Protein AF-A0A7Y2FR96-F1 (afdb_monomer_lite)

Radius of gyration: 24.9 Å; chains: 1; bounding box: 52×23×72 Å

Structure (mmCIF, N/CA/C/O backbone):
data_AF-A0A7Y2FR96-F1
#
_entry.id   AF-A0A7Y2FR96-F1
#
loop_
_atom_site.group_PDB
_atom_site.id
_atom_site.type_symbol
_atom_site.label_atom_id
_atom_site.label_alt_id
_atom_site.label_comp_id
_atom_site.label_asym_id
_atom_site.label_entity_id
_atom_site.label_seq_id
_atom_site.pdbx_PDB_ins_code
_atom_site.Cartn_x
_atom_site.Cartn_y
_atom_site.Cartn_z
_atom_site.occupancy
_atom_site.B_iso_or_equiv
_atom_site.auth_seq_id
_atom_site.auth_comp_id
_atom_site.auth_asym_id
_atom_site.auth_atom_id
_atom_site.pdbx_PDB_model_num
ATOM 1 N N . MET A 1 1 ? -4.484 17.275 6.677 1.00 45.50 1 MET A N 1
ATOM 2 C CA . MET A 1 1 ? -5.061 16.591 7.859 1.00 45.50 1 MET A CA 1
ATOM 3 C C . MET A 1 1 ? -6.144 15.632 7.370 1.00 45.50 1 MET A C 1
ATOM 5 O O . MET A 1 1 ? -7.090 16.091 6.743 1.00 45.50 1 MET A O 1
ATOM 9 N N . ASN A 1 2 ? -5.949 14.315 7.500 1.00 64.69 2 ASN A N 1
ATOM 10 C CA . ASN A 1 2 ? -6.705 13.328 6.716 1.00 64.69 2 ASN A CA 1
ATOM 11 C C . ASN A 1 2 ? -8.121 13.065 7.274 1.00 64.69 2 ASN A C 1
ATOM 13 O O . ASN A 1 2 ? -8.319 13.027 8.491 1.00 64.69 2 ASN A O 1
ATOM 17 N N . ARG A 1 3 ? -9.111 12.860 6.391 1.00 64.88 3 ARG A N 1
ATOM 18 C CA . ARG A 1 3 ? -10.540 12.687 6.754 1.00 64.88 3 ARG A CA 1
ATOM 19 C C . ARG A 1 3 ? -10.778 11.522 7.726 1.00 64.88 3 ARG A C 1
ATOM 21 O O . ARG A 1 3 ? -11.686 11.607 8.549 1.00 64.88 3 ARG A O 1
ATOM 28 N N . MET A 1 4 ? -9.941 10.484 7.664 1.00 65.88 4 MET A N 1
ATOM 29 C CA . MET A 1 4 ? -10.025 9.315 8.545 1.00 65.88 4 MET A CA 1
ATOM 30 C C . MET A 1 4 ? -9.574 9.597 9.973 1.00 65.88 4 MET A C 1
ATOM 32 O O . MET A 1 4 ? -10.294 9.218 10.888 1.00 65.88 4 MET A O 1
ATOM 36 N N . LYS A 1 5 ? -8.467 10.326 10.179 1.00 64.00 5 LYS A N 1
ATOM 37 C CA . LYS A 1 5 ? -8.049 10.757 11.527 1.00 64.00 5 LYS A CA 1
ATOM 38 C C . LYS A 1 5 ? -9.127 11.599 12.203 1.00 64.00 5 LYS A C 1
ATOM 40 O O . LYS A 1 5 ? -9.443 11.384 13.364 1.00 64.00 5 LYS A O 1
ATOM 45 N N . ARG A 1 6 ? -9.745 12.520 11.458 1.00 70.75 6 ARG A N 1
ATOM 46 C CA . ARG A 1 6 ? -10.850 13.339 11.977 1.00 70.75 6 ARG A CA 1
ATOM 47 C C . ARG A 1 6 ? -12.059 12.484 12.365 1.00 70.75 6 ARG A C 1
ATOM 49 O O . ARG A 1 6 ? -12.671 12.716 13.400 1.00 70.75 6 ARG A O 1
ATOM 56 N N . TRP A 1 7 ? -12.396 11.497 11.540 1.00 73.31 7 TRP A N 1
ATOM 57 C CA . TRP A 1 7 ? -13.504 10.589 11.818 1.00 73.31 7 TRP A CA 1
ATOM 58 C C . TRP A 1 7 ? -13.223 9.688 13.024 1.00 73.31 7 TRP A C 1
ATOM 60 O O . TRP A 1 7 ? -14.072 9.563 13.900 1.00 73.31 7 TRP A O 1
ATOM 70 N N . SER A 1 8 ? -12.023 9.114 13.110 1.00 69.00 8 SER A N 1
ATOM 71 C CA . SER A 1 8 ? -11.642 8.245 14.217 1.00 69.00 8 SER A CA 1
ATOM 72 C C . SER A 1 8 ? -11.608 9.018 15.539 1.00 69.00 8 SER A C 1
ATOM 74 O O . SER A 1 8 ? -12.153 8.529 16.521 1.00 69.00 8 SER A O 1
ATOM 76 N N . MET A 1 9 ? -11.078 10.250 15.538 1.00 72.31 9 MET A N 1
ATOM 77 C CA . MET A 1 9 ? -11.112 11.155 16.696 1.00 72.31 9 MET A CA 1
ATOM 78 C C . MET A 1 9 ? -12.540 11.513 17.123 1.00 72.31 9 MET A C 1
ATOM 80 O O . MET A 1 9 ? -12.823 11.577 18.313 1.00 72.31 9 MET A O 1
ATOM 84 N N . SER A 1 10 ? -13.452 11.718 16.167 1.00 73.12 10 SER A N 1
ATOM 85 C CA . SER A 1 10 ? -14.858 12.011 16.468 1.00 73.12 10 SER A CA 1
ATOM 86 C C . SER A 1 10 ? -15.579 10.822 17.106 1.00 73.12 10 SER A C 1
ATOM 88 O O . SER A 1 10 ? -16.417 11.021 17.983 1.00 73.12 10 SER A O 1
ATOM 90 N N . VAL A 1 11 ? -15.265 9.592 16.683 1.00 69.06 11 VAL A N 1
ATOM 91 C CA . VAL A 1 11 ? -15.833 8.388 17.303 1.00 69.06 11 VAL A CA 1
ATOM 92 C C . VAL A 1 11 ? -15.272 8.203 18.712 1.00 69.06 11 VAL A C 1
ATOM 94 O O . VAL A 1 11 ? -16.043 7.916 19.622 1.00 69.06 11 VAL A O 1
ATOM 97 N N . THR A 1 12 ? -13.968 8.409 18.923 1.00 73.25 12 THR A N 1
ATOM 98 C CA . THR A 1 12 ? -13.366 8.267 20.259 1.00 73.25 12 THR A CA 1
ATOM 99 C C . THR A 1 12 ? -13.853 9.322 21.237 1.00 73.25 12 THR A C 1
ATOM 101 O O . THR A 1 12 ? -14.249 8.958 22.335 1.00 73.25 12 THR A O 1
ATOM 104 N N . SER A 1 13 ? -13.910 10.597 20.838 1.00 75.00 13 SER A N 1
ATOM 105 C CA . SER A 1 13 ? -14.366 11.671 21.729 1.00 75.00 13 SER A CA 1
ATOM 106 C C . SER A 1 13 ? -15.815 11.475 22.164 1.00 75.00 13 SER A C 1
ATOM 108 O O . SER A 1 13 ? -16.186 11.780 23.293 1.00 75.00 13 SER A O 1
ATOM 110 N N . TRP A 1 14 ? -16.649 10.951 21.263 1.00 73.56 14 TRP A N 1
ATOM 111 C CA . TRP A 1 14 ? -18.026 10.618 21.589 1.00 73.56 14 TRP A CA 1
ATOM 112 C C . TRP A 1 14 ? -18.113 9.428 22.556 1.00 73.56 14 TRP A C 1
ATOM 114 O O . TRP A 1 14 ? -18.888 9.485 23.509 1.00 73.56 14 TRP A O 1
ATOM 124 N N . VAL A 1 15 ? -17.302 8.380 22.351 1.00 70.56 15 VAL A N 1
ATOM 125 C CA . VAL A 1 15 ? -17.206 7.251 23.293 1.00 70.56 15 VAL A CA 1
ATOM 126 C C . VAL A 1 15 ? -16.775 7.743 24.674 1.00 70.56 15 VAL A C 1
ATOM 128 O O . VAL A 1 15 ? -17.426 7.391 25.649 1.00 70.56 15 VAL A O 1
ATOM 131 N N . ASP A 1 16 ? -15.761 8.605 24.762 1.00 72.94 16 ASP A N 1
ATOM 132 C CA . ASP A 1 16 ? -15.300 9.182 26.032 1.00 72.94 16 ASP A CA 1
ATOM 133 C C . ASP A 1 16 ? -16.420 9.963 26.750 1.00 72.94 16 ASP A C 1
ATOM 135 O O . ASP A 1 16 ? -16.571 9.848 27.965 1.00 72.94 16 ASP A O 1
ATOM 139 N N . GLY A 1 17 ? -17.276 10.674 26.007 1.00 72.25 17 GLY A N 1
ATOM 140 C CA . GLY A 1 17 ? -18.467 11.330 26.559 1.00 72.25 17 GLY A CA 1
ATOM 141 C C . GLY A 1 17 ? -19.507 10.347 27.107 1.00 72.25 17 GLY A C 1
ATOM 142 O O . GLY A 1 17 ? -20.017 10.543 28.207 1.00 72.25 17 GLY A O 1
ATOM 143 N N . VAL A 1 18 ? -19.777 9.246 26.395 1.00 69.00 18 VAL A N 1
ATOM 144 C CA . VAL A 1 18 ? -20.661 8.179 26.900 1.00 69.00 18 VAL A CA 1
ATOM 145 C C . VAL A 1 18 ? -20.074 7.532 28.147 1.00 69.00 18 VAL A C 1
ATOM 147 O O . VAL A 1 18 ? -20.816 7.273 29.084 1.00 69.00 18 VAL A O 1
ATOM 150 N N . LEU A 1 19 ? -18.757 7.310 28.178 1.00 66.06 19 LEU A N 1
ATOM 151 C CA . LEU A 1 19 ? -18.040 6.764 29.328 1.00 66.06 19 LEU A CA 1
ATOM 152 C C . LEU A 1 19 ? -18.069 7.715 30.542 1.00 66.06 19 LEU A C 1
ATOM 154 O O . LEU A 1 19 ? -18.035 7.244 31.677 1.00 66.06 19 LEU A O 1
ATOM 158 N N . ALA A 1 20 ? -18.140 9.029 30.344 1.00 69.94 20 ALA A N 1
ATOM 159 C CA . ALA A 1 20 ? -18.224 9.993 31.441 1.00 69.94 20 ALA A CA 1
ATOM 160 C C . ALA A 1 20 ? -19.633 10.096 32.059 1.00 69.94 20 ALA A C 1
ATOM 162 O O . ALA A 1 20 ? -19.766 10.515 33.203 1.00 69.94 20 ALA A O 1
ATOM 163 N N . GLN A 1 21 ? -20.678 9.700 31.326 1.00 64.25 21 GLN A N 1
ATOM 164 C CA . GLN A 1 21 ? -22.085 9.951 31.674 1.00 64.25 21 GLN A CA 1
ATOM 165 C C . GLN A 1 21 ? -22.850 8.671 32.084 1.00 64.25 21 GLN A C 1
ATOM 167 O O . GLN A 1 21 ? -24.074 8.610 31.994 1.00 64.25 21 GLN A O 1
ATOM 172 N N . VAL A 1 22 ? -22.118 7.631 32.513 1.00 56.59 22 VAL A N 1
ATOM 173 C CA . VAL A 1 22 ? -22.583 6.233 32.686 1.00 56.59 22 VAL A CA 1
ATOM 174 C C . VAL A 1 22 ? -23.528 6.001 33.870 1.00 56.59 22 VAL A C 1
ATOM 176 O O . VAL A 1 22 ? -24.052 4.901 33.988 1.00 56.59 22 VAL A O 1
ATOM 179 N N . GLU A 1 23 ? -23.832 6.998 34.702 1.00 53.97 23 GLU A N 1
ATOM 180 C CA . GLU A 1 23 ? -24.562 6.777 35.961 1.00 53.97 23 GLU A CA 1
ATOM 181 C C . GLU A 1 23 ? -25.927 6.067 35.845 1.00 53.97 23 GLU A C 1
ATOM 183 O O . GLU A 1 23 ? -26.386 5.566 36.867 1.00 53.97 23 GLU A O 1
ATOM 188 N N . ASN A 1 24 ? -26.578 5.935 34.669 1.00 57.53 24 ASN A N 1
ATOM 189 C CA . ASN A 1 24 ? -27.786 5.090 34.598 1.00 57.53 24 ASN A CA 1
ATOM 190 C C . ASN A 1 24 ? -28.314 4.601 33.224 1.00 57.53 24 ASN A C 1
ATOM 192 O O . ASN A 1 24 ? -29.521 4.395 33.086 1.00 57.53 24 ASN A O 1
ATOM 196 N N . HIS A 1 25 ? -27.505 4.423 32.168 1.00 70.62 25 HIS A N 1
ATOM 197 C CA . HIS A 1 25 ? -28.065 4.055 30.846 1.00 70.62 25 HIS A CA 1
ATOM 198 C C . HIS A 1 25 ? -27.348 2.899 30.129 1.00 70.62 25 HIS A C 1
ATOM 200 O O . HIS A 1 25 ? -26.575 3.101 29.191 1.00 70.62 25 HIS A O 1
ATOM 206 N N . GLU A 1 26 ? -27.718 1.662 30.479 1.00 74.12 26 GLU A N 1
ATOM 207 C CA . GLU A 1 26 ? -27.347 0.427 29.759 1.00 74.12 26 GLU A CA 1
ATOM 208 C C . GLU A 1 26 ? -27.642 0.516 28.243 1.00 74.12 26 GLU A C 1
ATOM 210 O O . GLU A 1 26 ? -26.853 0.084 27.391 1.00 74.12 26 GLU A O 1
ATOM 215 N N . ALA A 1 27 ? -28.760 1.157 2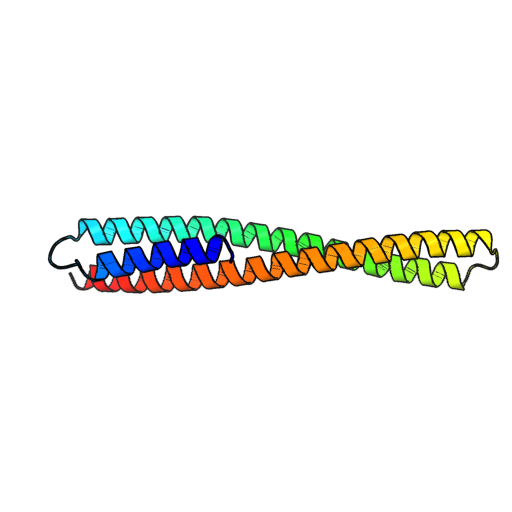7.882 1.00 79.25 27 ALA A N 1
ATOM 216 C CA . ALA A 1 27 ? -29.151 1.397 26.495 1.00 79.25 27 ALA A CA 1
ATOM 217 C C . ALA A 1 27 ? -28.132 2.266 25.732 1.00 79.25 27 ALA A C 1
ATOM 219 O O . ALA A 1 27 ? -27.861 2.015 24.554 1.00 79.25 27 ALA A O 1
ATOM 220 N N . ALA A 1 28 ? -27.515 3.251 26.395 1.00 80.00 28 ALA A N 1
ATOM 221 C CA . ALA A 1 28 ? -26.511 4.119 25.784 1.00 80.00 28 ALA A CA 1
ATOM 222 C C . ALA A 1 28 ? -25.207 3.358 25.496 1.00 80.00 28 ALA A C 1
ATOM 224 O O . ALA A 1 28 ? -24.647 3.492 24.403 1.00 80.00 28 ALA A O 1
ATOM 225 N N . VAL A 1 29 ? -24.771 2.500 26.426 1.00 82.00 29 VAL A N 1
ATOM 226 C CA . VAL A 1 29 ? -23.592 1.632 26.255 1.00 82.00 29 VAL A CA 1
ATOM 227 C C . VAL A 1 29 ? -23.824 0.621 25.130 1.00 82.00 29 VAL A C 1
ATOM 229 O O . VAL A 1 29 ? -22.995 0.492 24.227 1.00 82.00 29 VAL A O 1
ATOM 232 N N . SER A 1 30 ? -24.986 -0.037 25.101 1.00 85.00 30 SER A N 1
ATOM 233 C CA . SER A 1 30 ? -25.328 -0.987 24.032 1.00 85.00 30 SER A CA 1
ATOM 234 C C . SER A 1 30 ? -25.404 -0.310 22.652 1.00 85.00 30 SER A C 1
ATOM 236 O O . SER A 1 30 ? -24.888 -0.847 21.666 1.00 85.00 30 SER A O 1
ATOM 238 N N . ALA A 1 31 ? -25.950 0.909 22.566 1.00 86.00 31 ALA A N 1
ATOM 239 C CA . ALA A 1 31 ? -25.941 1.699 21.333 1.00 86.00 31 ALA A CA 1
ATOM 240 C C . ALA A 1 31 ? -24.520 2.131 20.915 1.00 86.00 31 ALA A C 1
ATOM 242 O O . ALA A 1 31 ? -24.200 2.160 19.721 1.00 86.00 31 ALA A O 1
ATOM 243 N N . ALA A 1 32 ? -23.644 2.451 21.875 1.00 84.88 32 ALA A N 1
ATOM 244 C CA . ALA A 1 32 ? -22.237 2.762 21.621 1.00 84.88 32 ALA A CA 1
ATOM 245 C C . ALA A 1 32 ? -21.488 1.563 21.030 1.00 84.88 32 ALA A C 1
ATOM 247 O O . ALA A 1 32 ? -20.850 1.694 19.982 1.00 84.88 32 ALA A O 1
ATOM 248 N N . ILE A 1 33 ? -21.649 0.384 21.634 1.00 89.06 33 ILE A N 1
ATOM 249 C CA . ILE A 1 33 ? -21.097 -0.886 21.144 1.00 89.06 33 ILE A CA 1
ATOM 250 C C . ILE A 1 33 ? -21.544 -1.141 19.700 1.00 89.06 33 ILE A C 1
ATOM 252 O O . ILE A 1 33 ? -20.715 -1.443 18.837 1.00 89.06 33 ILE A O 1
ATOM 256 N N . GLY A 1 34 ? -22.838 -0.971 19.408 1.00 90.69 34 GLY A N 1
ATOM 257 C CA . GLY A 1 34 ? -23.385 -1.127 18.058 1.00 90.69 34 GLY A CA 1
ATOM 258 C C . GLY A 1 34 ? -22.725 -0.196 17.035 1.00 90.69 34 GLY A C 1
ATOM 259 O O . GLY A 1 34 ? -22.284 -0.649 15.973 1.00 90.69 34 GLY A O 1
ATOM 260 N N . ARG A 1 35 ? -22.577 1.092 17.372 1.00 88.19 35 ARG A N 1
ATOM 261 C CA . ARG A 1 35 ? -21.915 2.081 16.504 1.00 88.19 35 ARG A CA 1
ATOM 262 C C . ARG A 1 35 ? -20.444 1.761 16.261 1.00 88.19 35 ARG A C 1
ATOM 264 O O . ARG A 1 35 ? -20.005 1.823 15.112 1.00 88.19 35 ARG A O 1
ATOM 271 N N . VAL A 1 36 ? -19.695 1.386 17.299 1.00 89.62 36 VAL A N 1
ATOM 272 C CA . VAL A 1 36 ? -18.275 1.022 17.165 1.00 89.62 36 VAL A CA 1
ATOM 273 C C . VAL A 1 36 ? -18.110 -0.256 16.337 1.00 89.62 36 VAL A C 1
ATOM 275 O O . VAL A 1 36 ? -17.242 -0.328 15.472 1.00 89.62 36 VAL A O 1
ATOM 278 N N . ARG A 1 37 ? -18.982 -1.257 16.503 1.00 93.00 37 ARG A N 1
ATOM 279 C CA . ARG A 1 37 ? -18.961 -2.460 15.651 1.00 93.00 37 ARG A CA 1
ATOM 280 C C . ARG A 1 37 ? -19.217 -2.125 14.184 1.00 93.00 37 ARG A C 1
ATOM 282 O O . ARG A 1 37 ? -18.479 -2.586 13.311 1.00 93.00 37 ARG A O 1
ATOM 289 N N . GLN A 1 38 ? -20.227 -1.301 13.904 1.00 93.62 38 GLN A N 1
ATOM 290 C CA . GLN A 1 38 ? -20.549 -0.892 12.537 1.00 93.62 38 GLN A CA 1
ATOM 291 C C . GLN A 1 38 ? -19.411 -0.079 11.903 1.00 93.62 38 GLN A C 1
ATOM 293 O O . GLN A 1 38 ? -19.073 -0.286 10.735 1.00 93.62 38 GLN A O 1
ATOM 298 N N . SER A 1 39 ? -18.802 0.828 12.667 1.00 89.12 39 SER A N 1
ATOM 299 C CA . SER A 1 39 ? -17.690 1.660 12.212 1.00 89.12 39 SER A CA 1
ATOM 300 C C . SER A 1 39 ? -16.452 0.812 11.889 1.00 89.12 39 SER A C 1
ATOM 302 O O . SER A 1 39 ? -15.889 0.935 10.797 1.00 89.12 39 SER A O 1
ATOM 304 N N . THR A 1 40 ? -16.106 -0.133 12.765 1.00 91.38 40 THR A N 1
ATOM 305 C CA . THR A 1 40 ? -15.022 -1.101 12.562 1.00 91.38 40 THR A CA 1
ATOM 306 C C . THR A 1 40 ? -15.268 -1.979 11.340 1.00 91.38 40 THR A C 1
ATOM 308 O O . THR A 1 40 ? -14.353 -2.187 10.542 1.00 91.38 40 THR A O 1
ATOM 311 N N . ALA A 1 41 ? -16.494 -2.474 11.142 1.00 94.06 41 ALA A N 1
ATOM 312 C CA . ALA A 1 41 ? -16.833 -3.294 9.978 1.00 94.06 41 ALA A CA 1
ATOM 313 C C . ALA A 1 41 ? -16.619 -2.528 8.663 1.00 94.06 41 ALA A C 1
ATOM 315 O O . ALA A 1 41 ? -15.971 -3.035 7.745 1.00 94.06 41 ALA A O 1
ATOM 316 N N . ARG A 1 42 ? -17.086 -1.274 8.593 1.00 92.50 42 ARG A N 1
ATOM 317 C CA . ARG A 1 42 ? -16.874 -0.400 7.427 1.00 92.50 42 ARG A CA 1
ATOM 318 C C . ARG A 1 42 ? -15.387 -0.141 7.178 1.00 92.50 42 ARG A C 1
ATOM 320 O O . ARG A 1 42 ? -14.939 -0.256 6.039 1.00 92.50 42 ARG A O 1
ATOM 327 N N . ALA A 1 43 ? -14.619 0.152 8.226 1.00 90.88 43 ALA A N 1
ATOM 328 C CA . ALA A 1 43 ? -13.180 0.377 8.115 1.00 90.88 43 ALA A CA 1
ATOM 329 C C . ALA A 1 43 ? -12.436 -0.871 7.607 1.00 90.88 43 ALA A C 1
ATOM 331 O O . ALA A 1 43 ? -11.588 -0.757 6.725 1.00 90.88 43 ALA A O 1
ATOM 332 N N . ARG A 1 44 ? -12.799 -2.074 8.076 1.00 95.25 44 ARG A N 1
ATOM 333 C CA . ARG A 1 44 ? -12.217 -3.345 7.601 1.00 95.25 44 ARG A CA 1
ATOM 334 C C . ARG A 1 44 ? -12.486 -3.601 6.117 1.00 95.25 44 ARG A C 1
ATOM 336 O O . ARG A 1 44 ? -11.601 -4.087 5.418 1.00 95.25 44 ARG A O 1
ATOM 343 N N . VAL A 1 45 ? -13.680 -3.270 5.619 1.00 96.31 45 VAL A N 1
ATOM 344 C CA . VAL A 1 45 ? -13.992 -3.383 4.182 1.00 96.31 45 VAL A CA 1
ATOM 345 C C . VAL A 1 45 ? -13.105 -2.449 3.357 1.00 96.31 45 VAL A C 1
ATOM 347 O O . VAL A 1 45 ? -12.552 -2.874 2.344 1.00 96.31 45 VAL A O 1
ATOM 350 N N . GLN A 1 46 ? -12.928 -1.202 3.804 1.00 94.25 46 GLN A N 1
ATOM 351 C CA . GLN A 1 46 ? -12.043 -0.252 3.125 1.00 94.25 46 GLN A CA 1
ATOM 352 C C . GLN A 1 46 ? -10.579 -0.697 3.173 1.00 94.25 46 GLN A C 1
ATOM 354 O O . GLN A 1 46 ? -9.898 -0.617 2.155 1.00 94.25 46 GLN A O 1
ATOM 359 N N . LEU A 1 47 ? -10.113 -1.236 4.304 1.00 95.25 47 LEU A N 1
ATOM 360 C CA . LEU A 1 47 ? -8.762 -1.786 4.425 1.00 95.25 47 LEU A CA 1
ATOM 361 C C . LEU A 1 47 ? -8.519 -2.891 3.391 1.00 95.25 47 LEU A C 1
ATOM 363 O O . LEU A 1 47 ? -7.578 -2.789 2.611 1.00 95.25 47 LEU A O 1
ATOM 367 N N . LYS A 1 48 ? -9.429 -3.870 3.292 1.00 96.75 48 LYS A N 1
ATOM 368 C CA . LYS A 1 48 ? -9.333 -4.945 2.288 1.00 96.75 48 LYS A CA 1
ATOM 369 C C . LYS A 1 48 ? -9.307 -4.422 0.853 1.00 96.75 48 LYS A C 1
ATOM 371 O O . LYS A 1 48 ? -8.679 -5.025 -0.011 1.00 96.75 48 LYS A O 1
ATOM 376 N N . ARG A 1 49 ? -10.019 -3.329 0.563 1.00 96.19 49 ARG A N 1
ATOM 377 C CA . ARG A 1 49 ? -9.970 -2.690 -0.758 1.00 96.19 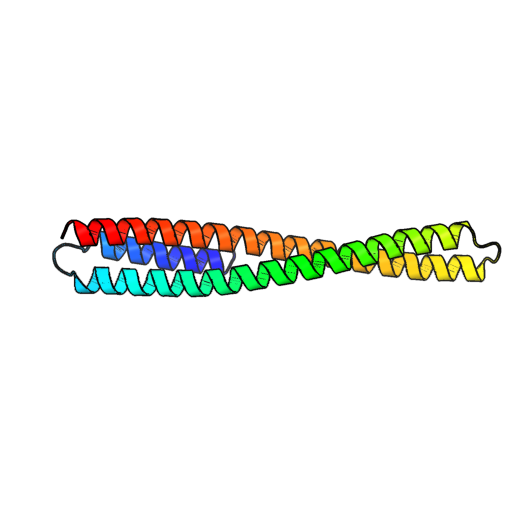49 ARG A CA 1
ATOM 378 C C . ARG A 1 49 ? -8.592 -2.086 -1.022 1.00 96.19 49 ARG A C 1
ATOM 380 O O . ARG A 1 49 ? -8.004 -2.384 -2.053 1.00 96.19 49 ARG A O 1
ATOM 387 N N . VAL A 1 50 ? -8.061 -1.315 -0.072 1.00 95.81 50 VAL A N 1
ATOM 388 C CA . VAL A 1 50 ? -6.725 -0.713 -0.184 1.00 95.81 50 VAL A CA 1
ATOM 389 C C . VAL A 1 50 ? -5.643 -1.784 -0.344 1.00 95.81 50 VAL A C 1
ATOM 391 O O . VAL A 1 50 ? -4.747 -1.603 -1.158 1.00 95.81 50 VAL A O 1
ATOM 394 N N . GLU A 1 51 ? -5.739 -2.907 0.367 1.00 96.88 51 GLU A N 1
ATOM 395 C CA . GLU A 1 51 ? -4.801 -4.035 0.240 1.00 96.88 51 GLU A CA 1
ATOM 396 C C . GLU A 1 51 ? -4.801 -4.642 -1.168 1.00 96.88 51 GLU A C 1
ATOM 398 O O . GLU A 1 51 ? -3.737 -4.878 -1.741 1.00 96.88 51 GLU A O 1
ATOM 403 N N . ARG A 1 52 ? -5.982 -4.842 -1.768 1.00 97.62 52 ARG A N 1
ATOM 404 C CA . ARG A 1 52 ? -6.092 -5.320 -3.158 1.00 97.62 52 ARG A CA 1
ATOM 405 C C . ARG A 1 52 ? -5.527 -4.316 -4.159 1.00 97.62 52 ARG A C 1
ATOM 407 O O . ARG A 1 52 ? -4.818 -4.706 -5.088 1.00 97.62 52 ARG A O 1
ATOM 414 N N . ASP A 1 53 ? -5.809 -3.032 -3.957 1.00 96.12 53 ASP A N 1
ATOM 415 C CA . ASP A 1 53 ? -5.285 -1.970 -4.817 1.00 96.12 53 ASP A CA 1
ATOM 416 C C . ASP A 1 53 ? -3.749 -1.910 -4.732 1.00 96.12 53 ASP A C 1
ATOM 418 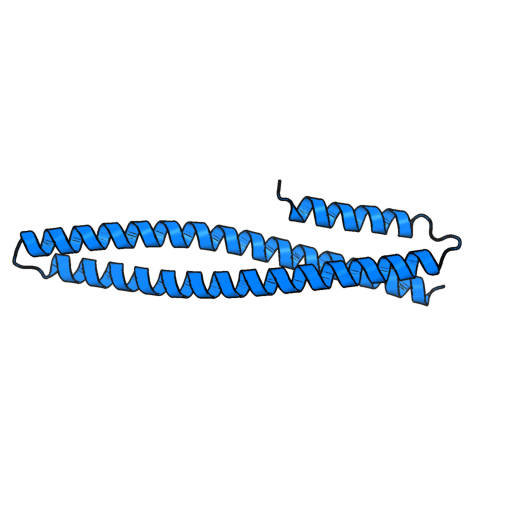O O . ASP A 1 53 ? -3.076 -1.828 -5.758 1.00 96.12 53 ASP A O 1
ATOM 422 N N . GLN A 1 54 ? -3.174 -2.028 -3.528 1.00 97.50 54 GLN A N 1
ATOM 423 C CA . GLN A 1 54 ? -1.722 -2.118 -3.338 1.00 97.50 54 GLN A CA 1
ATOM 424 C C . GLN A 1 54 ? -1.118 -3.322 -4.057 1.00 97.50 54 GLN A C 1
ATOM 426 O O . GLN A 1 54 ? -0.073 -3.181 -4.687 1.00 97.50 54 GLN A O 1
ATOM 431 N N . GLN A 1 55 ? -1.757 -4.490 -3.969 1.00 97.94 55 GLN A N 1
ATOM 432 C CA . GLN A 1 55 ? -1.282 -5.691 -4.649 1.00 97.94 55 GLN A CA 1
ATOM 433 C C . GLN A 1 55 ? -1.230 -5.481 -6.168 1.00 97.94 55 GLN A C 1
ATOM 435 O O . GLN A 1 55 ? -0.191 -5.695 -6.789 1.00 97.94 55 GLN A O 1
ATOM 440 N N . THR A 1 56 ? -2.305 -4.938 -6.740 1.00 97.69 56 THR A N 1
ATOM 441 C CA . THR A 1 56 ? -2.386 -4.610 -8.173 1.00 97.69 56 THR A CA 1
ATOM 442 C C . THR A 1 56 ? -1.312 -3.594 -8.588 1.00 97.69 56 THR A C 1
ATOM 444 O O . THR A 1 56 ? -0.678 -3.726 -9.639 1.00 97.69 56 THR A O 1
ATOM 447 N N . LEU A 1 57 ? -1.066 -2.574 -7.755 1.00 97.50 57 LEU A N 1
ATOM 448 C CA . LEU A 1 57 ? -0.019 -1.577 -7.996 1.00 97.50 57 LEU A CA 1
ATOM 449 C C . LEU A 1 57 ? 1.383 -2.192 -7.950 1.00 97.50 57 LEU A C 1
ATOM 451 O O . LEU A 1 57 ? 2.205 -1.858 -8.800 1.00 97.50 57 LEU A O 1
ATOM 455 N N . ARG A 1 58 ? 1.658 -3.097 -7.002 1.00 97.88 58 ARG A N 1
ATOM 456 C CA . ARG A 1 58 ? 2.946 -3.804 -6.896 1.00 97.88 58 ARG A CA 1
ATOM 457 C C . ARG A 1 58 ? 3.200 -4.697 -8.106 1.00 97.88 58 ARG A C 1
ATOM 459 O O . ARG A 1 58 ? 4.302 -4.687 -8.644 1.00 97.88 58 ARG A O 1
ATOM 466 N N . GLU A 1 59 ? 2.182 -5.411 -8.574 1.00 98.06 59 GLU A N 1
ATOM 467 C CA . GLU A 1 59 ? 2.275 -6.229 -9.787 1.00 98.06 59 GLU A CA 1
ATOM 468 C C . GLU A 1 59 ? 2.561 -5.376 -11.026 1.00 98.06 59 GLU A C 1
ATOM 470 O O . GLU A 1 59 ? 3.459 -5.701 -11.805 1.00 98.06 59 GLU A O 1
ATOM 475 N N . SER A 1 60 ? 1.856 -4.252 -11.173 1.00 97.44 60 SER A N 1
ATOM 476 C CA . SER A 1 60 ? 2.075 -3.298 -12.270 1.00 97.44 60 SER A CA 1
ATOM 477 C C . SER A 1 60 ? 3.478 -2.686 -12.216 1.00 97.44 60 SER A C 1
ATOM 479 O O . SER A 1 60 ? 4.147 -2.550 -13.236 1.00 97.44 60 SER A O 1
ATOM 481 N N . LEU A 1 61 ? 3.954 -2.351 -11.017 1.00 97.94 61 LEU A N 1
ATOM 482 C CA . LEU A 1 61 ? 5.286 -1.799 -10.794 1.00 97.94 61 LEU A CA 1
ATOM 483 C C . LEU A 1 61 ? 6.373 -2.808 -11.177 1.00 97.94 61 LEU A C 1
ATOM 485 O O . LEU A 1 61 ? 7.294 -2.450 -11.904 1.00 97.94 61 LEU A O 1
ATOM 489 N N . ALA A 1 62 ? 6.217 -4.077 -10.792 1.00 97.88 62 ALA A N 1
ATOM 490 C CA . ALA A 1 62 ? 7.138 -5.141 -11.185 1.00 97.88 62 ALA A CA 1
ATOM 491 C C . ALA A 1 62 ? 7.142 -5.384 -12.708 1.00 97.88 62 ALA A C 1
ATOM 493 O O . ALA A 1 62 ? 8.173 -5.737 -13.282 1.00 97.88 62 ALA A O 1
ATOM 494 N N . GLN A 1 63 ? 5.999 -5.214 -13.382 1.00 97.38 63 GLN A N 1
ATOM 495 C CA . GLN A 1 63 ? 5.922 -5.291 -14.845 1.00 97.38 63 GLN A CA 1
ATOM 496 C C . GLN A 1 63 ? 6.681 -4.140 -15.516 1.00 97.38 63 GLN A C 1
ATOM 498 O O . GLN A 1 63 ? 7.484 -4.393 -16.414 1.00 97.38 63 GLN A O 1
ATOM 503 N N . GLU A 1 64 ? 6.480 -2.903 -15.061 1.00 97.44 64 GLU A N 1
ATOM 504 C CA . GLU A 1 64 ? 7.184 -1.731 -15.599 1.00 97.44 64 GLU A CA 1
ATOM 505 C C . GLU A 1 64 ? 8.690 -1.773 -15.297 1.00 97.44 64 GLU A C 1
ATOM 507 O O . GLU A 1 64 ? 9.493 -1.423 -16.156 1.00 97.44 64 GLU A O 1
ATOM 512 N N . GLU A 1 65 ? 9.105 -2.275 -14.131 1.00 97.81 65 GLU A N 1
ATOM 513 C CA . GLU A 1 65 ? 10.523 -2.504 -13.808 1.00 97.81 65 GLU A CA 1
ATOM 514 C C . GLU A 1 65 ? 11.178 -3.484 -14.785 1.00 97.81 65 GLU A C 1
ATOM 516 O O . GLU A 1 65 ? 12.257 -3.213 -15.316 1.00 97.81 65 GLU A O 1
ATOM 521 N N . ARG A 1 66 ? 10.498 -4.591 -15.112 1.00 97.88 66 ARG A N 1
ATOM 522 C CA . ARG A 1 66 ? 10.972 -5.510 -16.157 1.00 97.88 66 ARG A CA 1
ATOM 523 C C . ARG A 1 66 ? 11.023 -4.837 -17.527 1.00 97.88 66 ARG A C 1
ATOM 525 O O . ARG A 1 66 ? 11.972 -5.067 -18.273 1.00 97.88 66 ARG A O 1
ATOM 532 N N . ALA A 1 67 ? 10.031 -4.014 -17.866 1.00 96.75 67 ALA A N 1
ATOM 533 C CA . ALA A 1 67 ? 10.010 -3.288 -19.133 1.00 96.75 67 ALA A CA 1
ATOM 534 C C . ALA A 1 67 ? 11.192 -2.314 -19.248 1.00 96.75 67 ALA A C 1
ATOM 536 O O . ALA A 1 67 ? 11.847 -2.284 -20.288 1.00 96.75 67 ALA A O 1
ATOM 537 N N . VAL A 1 68 ? 11.510 -1.576 -18.179 1.00 97.88 68 VAL A N 1
ATOM 538 C CA . VAL A 1 68 ? 12.690 -0.700 -18.096 1.00 97.88 68 VAL A CA 1
ATOM 539 C C . VAL A 1 68 ? 13.966 -1.482 -18.409 1.00 97.88 68 VAL A C 1
ATOM 541 O O . VAL A 1 68 ? 14.718 -1.088 -19.300 1.00 97.88 68 VAL A O 1
ATOM 544 N N . GLU A 1 69 ? 14.184 -2.624 -17.758 1.00 97.44 69 GLU A N 1
ATOM 545 C CA . GLU A 1 69 ? 15.381 -3.441 -17.994 1.00 97.44 69 GLU A CA 1
ATOM 546 C C . GLU A 1 69 ? 15.449 -3.996 -19.424 1.00 97.44 69 GLU A C 1
ATOM 548 O O . GLU A 1 69 ? 16.502 -3.958 -20.067 1.00 97.44 69 GLU A O 1
ATOM 553 N N . VAL A 1 70 ? 14.318 -4.457 -19.969 1.00 97.94 70 VAL A N 1
ATOM 554 C CA . VAL A 1 70 ? 14.242 -4.951 -21.352 1.00 97.94 70 VAL A CA 1
ATOM 555 C C . VAL A 1 70 ? 14.559 -3.841 -22.351 1.00 97.94 70 VAL A C 1
ATOM 557 O O . VAL A 1 70 ? 15.383 -4.044 -23.243 1.00 97.94 70 VAL A O 1
ATOM 560 N N . TRP A 1 71 ? 13.938 -2.666 -22.222 1.00 97.81 71 TRP A N 1
ATOM 561 C CA . TRP A 1 71 ? 14.160 -1.560 -23.156 1.00 97.81 71 TRP A CA 1
ATOM 562 C C . TRP A 1 71 ? 15.569 -0.992 -23.051 1.00 97.81 71 TRP A C 1
ATOM 564 O O . TRP A 1 71 ? 16.165 -0.691 -24.083 1.00 97.81 71 TRP A O 1
ATOM 574 N N . ARG A 1 72 ? 16.133 -0.923 -21.840 1.00 97.12 72 ARG A N 1
ATOM 575 C CA . ARG A 1 72 ? 17.533 -0.543 -21.631 1.00 97.12 72 ARG A CA 1
ATOM 576 C C . ARG A 1 72 ? 18.475 -1.509 -22.342 1.00 97.12 72 ARG A C 1
ATOM 578 O O . ARG A 1 72 ? 19.306 -1.073 -23.131 1.00 97.12 72 ARG A O 1
ATOM 585 N N . ARG A 1 73 ? 18.309 -2.818 -22.127 1.00 97.56 73 ARG A N 1
ATOM 586 C CA . ARG A 1 73 ? 19.147 -3.839 -22.775 1.00 97.56 73 ARG A CA 1
ATOM 587 C C . ARG A 1 73 ? 19.034 -3.786 -24.296 1.00 97.56 73 ARG A C 1
ATOM 589 O O . ARG A 1 73 ? 20.045 -3.851 -24.983 1.00 97.56 73 ARG A O 1
ATOM 596 N N . ARG A 1 74 ? 17.814 -3.637 -24.821 1.00 97.25 74 ARG A N 1
ATOM 597 C CA . ARG A 1 74 ? 17.571 -3.530 -26.267 1.00 97.25 74 ARG A CA 1
ATOM 598 C C . ARG A 1 74 ? 18.175 -2.271 -26.875 1.00 97.25 74 ARG A C 1
ATOM 600 O O . ARG A 1 74 ? 18.712 -2.360 -27.968 1.00 97.25 74 ARG A O 1
ATOM 607 N N . ALA A 1 75 ? 18.110 -1.136 -26.181 1.00 96.50 75 ALA A N 1
ATOM 608 C CA . ALA A 1 75 ? 18.745 0.095 -26.643 1.00 96.50 75 ALA A CA 1
ATOM 609 C C . ALA A 1 75 ? 20.271 -0.054 -26.722 1.00 96.50 75 ALA A C 1
ATOM 611 O O . ALA A 1 75 ? 20.869 0.400 -27.687 1.00 96.50 75 ALA A O 1
ATOM 612 N N . MET A 1 76 ? 20.889 -0.720 -25.739 1.00 96.12 76 MET A N 1
ATOM 613 C CA . MET A 1 76 ? 22.341 -0.941 -25.714 1.00 96.12 76 MET A CA 1
ATOM 614 C C . MET A 1 76 ? 22.828 -1.948 -26.762 1.00 96.12 76 MET A C 1
ATOM 616 O O . MET A 1 76 ? 23.960 -1.846 -27.213 1.00 96.12 76 MET A O 1
ATOM 620 N N . ALA A 1 77 ? 21.998 -2.929 -27.117 1.00 97.25 77 ALA A N 1
ATOM 621 C CA . ALA A 1 77 ? 22.333 -3.955 -28.103 1.00 97.25 77 ALA A CA 1
ATOM 622 C C . ALA A 1 77 ? 21.956 -3.570 -29.546 1.00 97.25 77 ALA A C 1
ATOM 624 O O . ALA A 1 77 ? 22.181 -4.357 -30.460 1.00 97.25 77 ALA A O 1
ATOM 625 N N . ALA A 1 78 ? 21.320 -2.416 -29.755 1.00 96.81 78 ALA A N 1
ATOM 626 C CA . ALA A 1 78 ? 20.906 -1.980 -31.079 1.00 96.81 78 ALA A CA 1
ATOM 627 C C . ALA A 1 78 ? 22.108 -1.445 -31.868 1.00 96.81 78 ALA A C 1
ATOM 629 O O . ALA A 1 78 ? 22.781 -0.517 -31.430 1.00 96.81 78 ALA A O 1
ATOM 630 N N . GLU A 1 79 ? 22.343 -2.021 -33.044 1.00 95.00 79 GLU A N 1
ATOM 631 C CA . GLU A 1 79 ? 23.358 -1.550 -33.997 1.00 95.00 79 GLU A CA 1
ATOM 632 C C . GLU A 1 79 ? 22.845 -0.368 -34.836 1.00 95.00 79 GLU A C 1
ATOM 634 O O . GLU A 1 79 ? 23.618 0.483 -35.266 1.00 95.00 79 GLU A O 1
ATOM 639 N N . ASP A 1 80 ? 21.525 -0.300 -35.033 1.00 97.12 80 ASP A N 1
ATOM 640 C CA . ASP A 1 80 ? 20.842 0.776 -35.744 1.00 97.12 80 ASP A CA 1
ATOM 641 C C . ASP A 1 80 ? 20.422 1.898 -34.779 1.00 97.12 80 ASP A C 1
ATOM 643 O O . ASP A 1 80 ? 19.720 1.671 -33.783 1.00 97.12 80 ASP A O 1
ATOM 647 N N . GLU A 1 81 ? 20.827 3.130 -35.097 1.00 95.44 81 GLU A N 1
ATOM 648 C CA . GLU A 1 81 ? 20.559 4.314 -34.277 1.00 95.44 81 GLU A CA 1
ATOM 649 C C . GLU A 1 81 ? 19.057 4.594 -34.112 1.00 95.44 81 GLU A C 1
ATOM 651 O O . GLU A 1 81 ? 18.599 4.917 -33.012 1.00 95.44 81 GLU A O 1
ATOM 656 N N . ALA A 1 82 ? 18.252 4.432 -35.164 1.00 96.25 82 ALA A N 1
ATOM 657 C CA . ALA A 1 82 ? 16.814 4.676 -35.093 1.00 96.25 82 ALA A CA 1
ATOM 658 C C . ALA A 1 82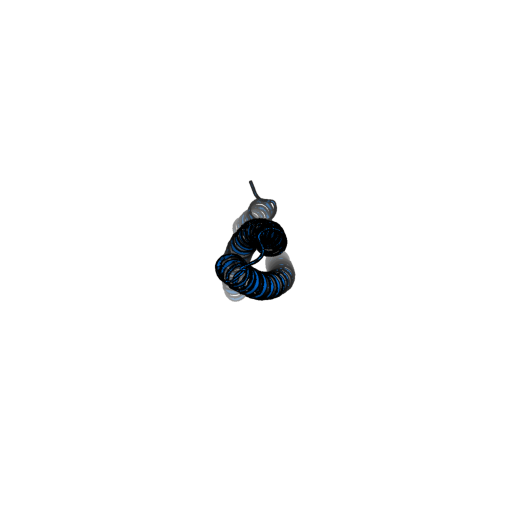 ? 16.125 3.660 -34.165 1.00 96.25 82 ALA A C 1
ATOM 660 O O . ALA A 1 82 ? 15.248 4.029 -33.372 1.00 96.25 82 ALA A O 1
ATOM 661 N N . VAL A 1 83 ? 16.560 2.396 -34.198 1.00 95.62 83 VAL A N 1
ATOM 662 C CA . VAL A 1 83 ? 16.094 1.352 -33.272 1.00 95.62 83 VAL A CA 1
ATOM 663 C C . VAL A 1 83 ? 16.505 1.667 -31.831 1.00 95.62 83 VAL A C 1
ATOM 665 O O . VAL A 1 83 ? 15.678 1.536 -30.917 1.00 95.62 83 VAL A O 1
ATOM 668 N N . ALA A 1 84 ? 17.741 2.121 -31.610 1.00 96.38 84 ALA A N 1
ATOM 669 C CA . ALA A 1 84 ? 18.225 2.519 -30.289 1.00 96.38 84 ALA A CA 1
ATOM 670 C C . ALA A 1 84 ? 17.396 3.682 -29.712 1.00 96.38 84 ALA A C 1
ATOM 672 O O . ALA A 1 84 ? 16.944 3.623 -28.562 1.00 96.38 84 ALA A O 1
ATOM 673 N N . LEU A 1 85 ? 17.116 4.707 -30.523 1.00 97.50 85 LEU A N 1
ATOM 674 C CA . LEU A 1 85 ? 16.319 5.871 -30.128 1.00 97.50 85 LEU A CA 1
ATOM 675 C C . LEU A 1 85 ? 14.873 5.504 -29.772 1.00 97.50 85 LEU A C 1
ATOM 677 O O . LEU A 1 85 ? 14.337 6.002 -28.776 1.00 97.50 85 LEU A O 1
ATOM 681 N N . GLU A 1 86 ? 14.236 4.610 -30.529 1.00 97.44 86 GLU A N 1
ATOM 682 C CA . GLU A 1 86 ? 12.887 4.131 -30.208 1.00 97.44 86 GLU A CA 1
ATOM 683 C C . GLU A 1 86 ? 12.873 3.307 -28.908 1.00 97.44 86 GLU A C 1
ATOM 685 O O . GLU A 1 86 ? 11.993 3.496 -28.060 1.00 97.44 86 GLU A O 1
ATOM 690 N N . CYS A 1 87 ? 13.881 2.457 -28.680 1.00 97.75 87 CYS A N 1
ATOM 691 C CA . CYS A 1 87 ? 14.032 1.745 -27.408 1.00 97.75 87 CYS A CA 1
ATOM 692 C C . CYS A 1 87 ? 14.205 2.724 -26.234 1.00 97.75 87 CYS A C 1
ATOM 694 O O . CYS A 1 87 ? 13.546 2.569 -25.203 1.00 97.75 87 CYS A O 1
ATOM 696 N N . MET A 1 88 ? 14.999 3.785 -26.405 1.00 97.38 88 MET A N 1
ATOM 697 C CA . MET A 1 88 ? 15.171 4.844 -25.403 1.00 97.38 88 MET A CA 1
ATOM 698 C C . MET A 1 88 ? 13.881 5.632 -25.139 1.00 97.38 88 MET A C 1
ATOM 700 O O . MET A 1 88 ? 13.597 6.002 -23.995 1.00 97.38 88 MET A O 1
ATOM 704 N N . ARG A 1 89 ? 13.058 5.875 -26.165 1.00 97.81 89 ARG A N 1
ATOM 705 C CA . ARG A 1 89 ? 11.741 6.510 -26.004 1.00 97.81 89 ARG A CA 1
ATOM 706 C C . ARG A 1 89 ? 10.820 5.649 -25.134 1.00 97.81 89 ARG A C 1
ATOM 708 O O . ARG A 1 89 ? 10.183 6.167 -24.212 1.00 97.81 89 ARG A O 1
ATOM 715 N N . ARG A 1 90 ? 10.774 4.338 -25.387 1.00 97.69 90 ARG A N 1
ATOM 716 C CA . ARG A 1 90 ? 9.971 3.378 -24.605 1.00 97.69 90 ARG A CA 1
ATOM 717 C C . ARG A 1 90 ? 10.488 3.201 -23.182 1.00 97.69 90 ARG A C 1
ATOM 719 O O . ARG A 1 90 ? 9.680 3.165 -22.253 1.00 97.69 90 ARG A O 1
ATOM 726 N N . LEU A 1 91 ? 11.808 3.181 -23.002 1.00 97.81 91 LEU A N 1
ATOM 727 C CA . LEU A 1 91 ? 12.459 3.196 -21.694 1.00 97.81 91 LEU A CA 1
ATOM 728 C C . LEU A 1 91 ? 11.979 4.393 -20.866 1.00 97.81 91 LEU A C 1
ATOM 730 O O . LEU A 1 91 ? 11.379 4.201 -19.811 1.00 97.81 91 LEU A O 1
ATOM 734 N N . LYS A 1 92 ? 12.123 5.616 -21.394 1.00 97.38 92 LYS A N 1
ATOM 735 C CA . LYS A 1 92 ? 11.682 6.846 -20.711 1.00 97.38 92 LYS A CA 1
ATOM 736 C C . LYS A 1 92 ? 10.191 6.830 -20.372 1.00 97.38 92 LYS A C 1
ATOM 738 O O . LYS A 1 92 ? 9.778 7.341 -19.333 1.00 97.38 92 LYS A O 1
ATOM 743 N N . SER A 1 93 ? 9.359 6.267 -21.248 1.00 97.38 93 SER A N 1
ATOM 744 C CA . SER A 1 93 ? 7.926 6.115 -20.978 1.00 97.38 93 SER A CA 1
ATOM 745 C C . SER A 1 93 ? 7.656 5.163 -19.806 1.00 97.38 93 SER A C 1
ATOM 747 O O . SER A 1 93 ? 6.828 5.478 -18.950 1.00 97.38 93 SER A O 1
ATOM 749 N N . SER A 1 94 ? 8.369 4.038 -19.750 1.00 97.31 94 SER A N 1
ATOM 750 C CA . SER A 1 94 ? 8.252 3.040 -18.677 1.00 97.31 94 SER A CA 1
ATOM 751 C C . SER A 1 94 ? 8.758 3.607 -17.343 1.00 97.31 94 SER A C 1
ATOM 753 O O . SER A 1 94 ? 8.080 3.503 -16.327 1.00 97.31 94 SER A O 1
ATOM 755 N N . GLU A 1 95 ? 9.875 4.342 -17.349 1.00 97.56 95 GLU A N 1
ATOM 756 C CA . GLU A 1 95 ? 10.412 5.031 -16.162 1.00 97.56 95 GLU A CA 1
ATOM 757 C C . GLU A 1 95 ? 9.423 6.054 -15.578 1.00 97.56 95 GLU A C 1
ATOM 759 O O . GLU A 1 95 ? 9.219 6.106 -14.362 1.00 97.56 95 GLU A O 1
ATOM 764 N N . ARG A 1 96 ? 8.745 6.835 -16.434 1.00 97.69 96 ARG A N 1
ATOM 765 C CA . ARG A 1 96 ? 7.696 7.774 -15.994 1.00 97.69 96 ARG A CA 1
ATOM 766 C C . ARG A 1 96 ? 6.520 7.048 -15.343 1.00 97.69 96 ARG A C 1
ATOM 768 O O . ARG A 1 96 ? 6.054 7.471 -14.285 1.00 97.69 96 ARG A O 1
ATOM 775 N N . ARG A 1 97 ? 6.043 5.958 -15.954 1.00 97.00 97 ARG A N 1
ATOM 776 C CA . ARG A 1 97 ? 4.952 5.141 -15.395 1.00 97.00 97 ARG A CA 1
ATOM 777 C C . ARG A 1 97 ? 5.338 4.535 -14.054 1.00 97.00 97 ARG A C 1
ATOM 779 O O . ARG A 1 97 ? 4.567 4.600 -13.102 1.00 97.00 97 ARG A O 1
ATOM 786 N N . LEU A 1 98 ? 6.556 4.025 -13.955 1.00 97.44 98 LEU A N 1
ATOM 787 C CA . LEU A 1 98 ? 7.121 3.461 -12.739 1.00 97.44 98 LEU A CA 1
ATOM 788 C C . LEU A 1 98 ? 7.191 4.503 -11.608 1.00 97.44 98 LEU A C 1
ATOM 790 O O . LEU A 1 98 ? 6.781 4.211 -10.483 1.00 97.44 98 LEU A O 1
ATOM 794 N N . GLN A 1 99 ? 7.604 5.743 -11.895 1.00 97.19 99 GLN A N 1
ATOM 795 C CA . GLN A 1 99 ? 7.567 6.834 -10.913 1.00 97.19 99 GLN A CA 1
ATOM 796 C C . GLN A 1 99 ? 6.137 7.130 -10.431 1.00 97.19 99 GLN A C 1
ATOM 798 O O . GLN A 1 99 ? 5.906 7.255 -9.226 1.00 97.19 99 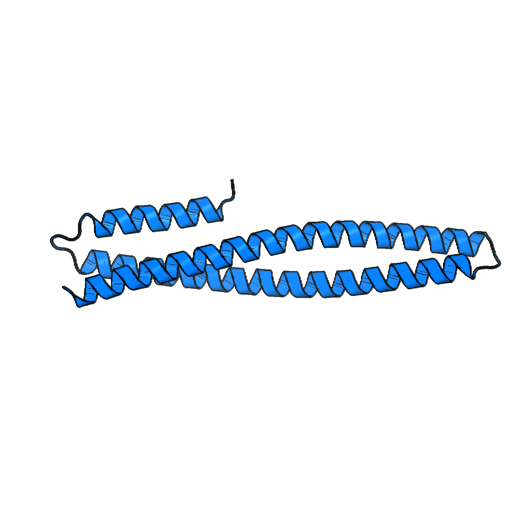GLN A O 1
ATOM 803 N N . GLN A 1 100 ? 5.169 7.204 -11.349 1.00 97.19 100 GLN A N 1
ATOM 804 C CA . GLN A 1 100 ? 3.760 7.437 -11.010 1.00 97.19 100 GLN A CA 1
ATOM 805 C C . GLN A 1 100 ? 3.178 6.297 -10.162 1.00 97.19 100 GLN A C 1
ATOM 807 O O . GLN A 1 100 ? 2.486 6.547 -9.174 1.00 97.19 100 GLN A O 1
ATOM 812 N N . LEU A 1 101 ? 3.480 5.043 -10.507 1.00 97.69 101 LEU A N 1
ATOM 813 C CA . LEU A 1 101 ? 3.054 3.868 -9.744 1.00 97.69 101 LEU A CA 1
ATOM 814 C C . LEU A 1 101 ? 3.648 3.866 -8.333 1.00 97.69 101 LEU A C 1
ATOM 816 O O . LEU A 1 101 ? 2.920 3.597 -7.380 1.00 97.69 101 LEU A O 1
ATOM 820 N N . ARG A 1 102 ? 4.927 4.234 -8.175 1.00 97.56 102 ARG A N 1
ATOM 821 C CA . ARG A 1 102 ? 5.572 4.372 -6.857 1.00 97.56 102 ARG A CA 1
ATOM 822 C C . ARG A 1 102 ? 4.897 5.430 -5.990 1.00 97.56 102 ARG A C 1
ATOM 824 O O . ARG A 1 102 ? 4.640 5.177 -4.816 1.00 97.56 102 ARG A O 1
ATOM 831 N N . GLN A 1 103 ? 4.576 6.591 -6.562 1.00 97.06 103 GLN A N 1
ATOM 832 C CA . GLN A 1 103 ? 3.868 7.651 -5.837 1.00 97.06 103 GLN A CA 1
ATOM 833 C C . GLN A 1 103 ? 2.491 7.178 -5.361 1.00 97.06 103 GLN A C 1
ATOM 835 O O . GLN A 1 103 ? 2.179 7.291 -4.175 1.00 97.06 103 GLN A O 1
ATOM 840 N N . ARG A 1 104 ? 1.710 6.562 -6.256 1.00 96.25 104 ARG A N 1
ATOM 841 C CA . ARG A 1 104 ? 0.394 6.002 -5.919 1.00 96.25 104 ARG A CA 1
ATOM 842 C C . ARG A 1 104 ? 0.496 4.911 -4.854 1.00 96.25 104 ARG A C 1
ATOM 844 O O . ARG A 1 104 ? -0.264 4.928 -3.892 1.00 96.25 104 ARG A O 1
ATOM 851 N N . LEU A 1 105 ? 1.451 3.988 -4.974 1.00 97.19 105 LEU A N 1
ATOM 852 C CA . LEU A 1 105 ? 1.654 2.936 -3.978 1.00 97.19 105 LEU A CA 1
ATOM 853 C C . LEU A 1 105 ? 1.946 3.532 -2.593 1.00 97.19 105 LEU A C 1
ATOM 855 O O . LEU A 1 105 ? 1.311 3.134 -1.618 1.00 97.19 105 LEU A O 1
ATOM 859 N N . ALA A 1 106 ? 2.806 4.550 -2.516 1.00 96.19 106 ALA A N 1
ATOM 860 C CA . ALA A 1 106 ? 3.123 5.226 -1.260 1.00 96.19 106 ALA A CA 1
ATOM 861 C C . ALA A 1 106 ? 1.904 5.924 -0.619 1.00 96.19 106 ALA A C 1
ATOM 863 O O . ALA A 1 106 ? 1.803 6.007 0.607 1.00 96.19 106 ALA A O 1
ATOM 864 N N . GLU A 1 107 ? 0.966 6.444 -1.413 1.00 94.81 107 GLU A N 1
ATOM 865 C CA . GLU A 1 107 ? -0.297 7.008 -0.910 1.00 94.81 107 GLU A CA 1
ATOM 866 C C . GLU A 1 107 ? -1.234 5.925 -0.360 1.00 94.81 107 GLU A C 1
ATOM 868 O O . GLU A 1 107 ? -1.832 6.087 0.713 1.00 94.81 107 GLU A O 1
ATOM 873 N N . HIS A 1 108 ? -1.330 4.792 -1.059 1.00 94.62 108 HIS A N 1
ATOM 874 C CA . HIS A 1 108 ? -2.106 3.646 -0.598 1.00 94.62 108 HIS A CA 1
ATOM 875 C C . HIS A 1 108 ? -1.499 3.030 0.673 1.00 94.62 108 HIS A C 1
ATOM 877 O O . HIS A 1 108 ? -2.239 2.652 1.575 1.00 94.62 108 HIS A O 1
ATOM 883 N N . GLU A 1 109 ? -0.173 2.958 0.801 1.00 95.25 109 GLU A N 1
ATOM 884 C CA . GLU A 1 109 ? 0.529 2.514 2.021 1.00 95.25 109 GLU A CA 1
ATOM 885 C C . GLU A 1 109 ? 0.273 3.424 3.218 1.00 95.25 109 GLU A C 1
ATOM 887 O O . GLU A 1 109 ? -0.015 2.935 4.314 1.00 95.25 109 GLU A O 1
ATOM 892 N N . ARG A 1 110 ? 0.254 4.744 3.012 1.00 94.56 110 ARG A N 1
ATOM 893 C CA . ARG A 1 110 ? -0.180 5.681 4.057 1.00 94.56 110 ARG A CA 1
ATOM 894 C C . ARG A 1 110 ? -1.627 5.424 4.476 1.00 94.56 110 ARG A C 1
ATOM 896 O O . ARG A 1 110 ? -1.910 5.346 5.669 1.00 94.56 110 ARG A O 1
ATOM 903 N N . SER A 1 111 ? -2.526 5.246 3.509 1.00 91.56 111 SER A N 1
ATOM 904 C CA . SER A 1 111 ? -3.949 4.992 3.773 1.00 91.56 111 SER A CA 1
ATOM 905 C C . SER A 1 111 ? -4.181 3.663 4.499 1.00 91.56 111 SER A C 1
ATOM 907 O O . SER A 1 111 ? -4.988 3.605 5.425 1.00 91.56 111 SER A O 1
ATOM 909 N N . HIS A 1 112 ? -3.445 2.611 4.126 1.00 95.06 112 HIS A N 1
ATOM 910 C CA . HIS A 1 112 ? -3.457 1.306 4.797 1.00 95.06 112 HIS A CA 1
ATOM 911 C C . HIS A 1 112 ? -3.046 1.429 6.263 1.00 95.06 112 HIS A C 1
ATOM 913 O O . HIS A 1 112 ? -3.764 0.954 7.147 1.00 95.06 112 HIS A O 1
ATOM 919 N N . LYS A 1 113 ? -1.936 2.129 6.529 1.00 93.88 113 LYS A N 1
ATOM 920 C CA . LYS A 1 113 ? -1.437 2.353 7.889 1.00 93.88 113 LYS A CA 1
ATOM 921 C C . LYS A 1 113 ? -2.457 3.102 8.743 1.00 93.88 113 LYS A C 1
ATOM 923 O O . LYS A 1 113 ? -2.742 2.680 9.860 1.00 93.88 113 LYS A O 1
ATOM 928 N N . GLU A 1 114 ? -3.036 4.178 8.215 1.00 90.38 114 GLU A N 1
ATOM 929 C CA . GLU A 1 114 ? -4.055 4.957 8.927 1.00 90.38 114 GLU A CA 1
ATOM 930 C C . GLU A 1 114 ? -5.322 4.141 9.223 1.00 90.38 114 GLU A C 1
ATOM 932 O O . GLU A 1 114 ? -5.836 4.197 10.340 1.00 90.38 114 GLU A O 1
ATOM 937 N N . LEU A 1 115 ? -5.809 3.354 8.257 1.00 90.56 115 LEU A N 1
ATOM 938 C CA . LEU A 1 115 ? -6.964 2.471 8.444 1.00 90.56 115 LEU A CA 1
ATOM 939 C C . LEU A 1 115 ? -6.694 1.395 9.494 1.00 90.56 115 LEU A C 1
ATOM 941 O O . LEU A 1 115 ? -7.525 1.174 10.374 1.00 90.56 115 LEU A O 1
ATOM 945 N N . SER A 1 116 ? -5.529 0.754 9.422 1.00 93.88 116 SER A N 1
ATOM 946 C CA . SER A 1 116 ? -5.127 -0.297 10.357 1.00 93.88 116 SER A CA 1
ATOM 947 C C . SER A 1 116 ? -5.039 0.234 11.788 1.00 93.88 116 SER A C 1
ATOM 949 O O . SER A 1 116 ? -5.611 -0.359 12.702 1.00 93.88 116 SER A O 1
ATOM 951 N N . GLN A 1 117 ? -4.411 1.400 11.977 1.00 92.75 117 GLN A N 1
ATOM 952 C CA . GLN A 1 117 ? -4.344 2.074 13.277 1.00 92.75 117 GLN A CA 1
ATOM 953 C C . GLN A 1 117 ? -5.734 2.481 13.784 1.00 92.75 117 GLN A C 1
ATOM 955 O O . GLN A 1 117 ? -6.063 2.259 14.949 1.00 92.75 117 GLN A O 1
ATOM 960 N N . GLY A 1 118 ? -6.586 3.024 12.909 1.00 88.62 118 GLY A N 1
ATOM 961 C CA . GLY A 1 118 ? -7.961 3.379 13.261 1.00 88.62 118 GLY A CA 1
ATOM 962 C C . GLY A 1 118 ? -8.787 2.170 13.710 1.00 88.62 118 GLY A C 1
ATOM 963 O O . GLY A 1 118 ? -9.504 2.251 14.703 1.00 88.62 118 GLY A O 1
ATOM 964 N N . ILE A 1 119 ? -8.651 1.030 13.027 1.00 92.56 119 ILE A N 1
ATOM 965 C CA . ILE A 1 119 ? -9.319 -0.226 13.401 1.00 92.56 119 ILE A CA 1
ATOM 966 C C . ILE A 1 119 ? -8.829 -0.728 14.761 1.00 92.56 119 ILE A C 1
ATOM 968 O O . ILE A 1 119 ? -9.651 -1.153 15.572 1.00 92.56 119 ILE A O 1
ATOM 972 N N . GLN A 1 120 ? -7.521 -0.686 15.028 1.00 92.44 120 GLN A N 1
ATOM 973 C CA . GLN A 1 120 ? -6.963 -1.082 16.327 1.00 92.44 120 GLN A CA 1
ATOM 974 C C . GLN A 1 120 ? -7.547 -0.237 17.462 1.00 92.44 120 GLN A C 1
ATOM 976 O O . GLN A 1 120 ? -8.044 -0.787 18.442 1.00 92.44 120 GLN A O 1
ATOM 981 N N . MET A 1 121 ? -7.578 1.084 17.285 1.00 90.25 121 MET A N 1
ATOM 982 C CA . MET A 1 121 ? -8.146 2.008 18.265 1.00 90.25 121 MET A CA 1
ATOM 983 C C . MET A 1 121 ? -9.641 1.751 18.510 1.00 90.25 121 MET A C 1
ATOM 985 O O . MET A 1 121 ? -10.081 1.710 19.655 1.00 90.25 121 MET A O 1
ATOM 989 N N . LEU A 1 122 ? -10.429 1.525 17.453 1.00 88.69 122 LEU A N 1
ATOM 990 C CA . LEU A 1 122 ? -11.852 1.202 17.595 1.00 88.69 122 LEU A CA 1
ATOM 991 C C . LEU A 1 122 ? -12.081 -0.133 18.317 1.00 88.69 122 LEU A C 1
ATOM 993 O O . LEU A 1 122 ? -13.021 -0.240 19.101 1.00 88.69 122 LEU A O 1
ATOM 997 N N . ASN A 1 123 ? -11.232 -1.142 18.091 1.00 91.50 123 ASN A N 1
ATOM 998 C CA . ASN A 1 123 ? -11.326 -2.411 18.818 1.00 91.50 123 ASN A CA 1
ATOM 999 C C . ASN A 1 123 ? -10.977 -2.246 20.303 1.00 91.50 123 ASN A C 1
ATOM 1001 O O . ASN A 1 123 ? -11.651 -2.851 21.130 1.00 91.50 123 ASN A O 1
ATOM 1005 N N . ALA A 1 124 ? -9.985 -1.418 20.645 1.00 89.69 124 ALA A N 1
ATOM 1006 C CA . ALA A 1 124 ? -9.657 -1.117 22.041 1.00 89.69 124 ALA A CA 1
ATOM 1007 C C . ALA A 1 124 ? -10.851 -0.468 22.761 1.00 89.69 124 ALA A C 1
ATOM 1009 O O . ALA A 1 124 ? -11.301 -0.965 23.789 1.00 89.69 124 ALA A O 1
ATOM 1010 N N . ARG A 1 125 ? -11.464 0.552 22.144 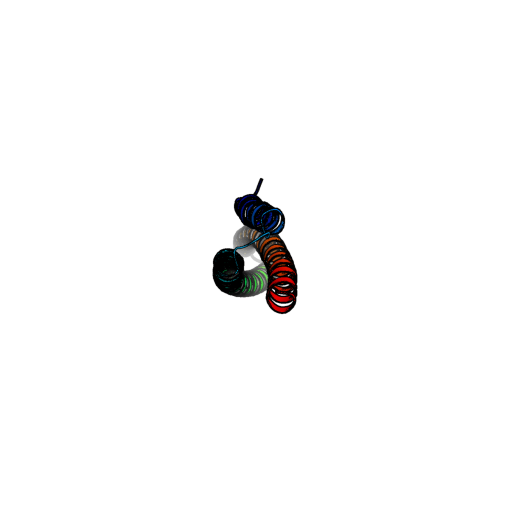1.00 85.38 125 ARG A N 1
ATOM 1011 C CA . ARG A 1 125 ? -12.680 1.195 22.676 1.00 85.38 125 ARG A CA 1
ATOM 1012 C C . ARG A 1 125 ? -13.870 0.246 22.781 1.00 85.38 125 ARG A C 1
ATOM 1014 O O . ARG A 1 125 ? -14.670 0.349 23.705 1.00 85.38 125 ARG A O 1
ATOM 1021 N N . LEU A 1 126 ? -14.006 -0.681 21.835 1.00 89.88 126 LEU A N 1
ATOM 1022 C CA . LEU A 1 126 ? -15.022 -1.726 21.914 1.00 89.88 126 LEU A CA 1
ATOM 1023 C C . LEU A 1 126 ? -14.790 -2.645 23.123 1.00 89.88 126 LEU A C 1
ATOM 1025 O O . LEU A 1 126 ? -15.763 -3.050 23.750 1.00 89.88 126 LEU A O 1
ATOM 1029 N N . GLY A 1 127 ? -13.531 -2.965 23.438 1.00 88.88 127 GLY A N 1
ATOM 1030 C CA . GLY A 1 127 ? -13.143 -3.703 24.643 1.00 88.88 127 GLY A CA 1
ATOM 1031 C C . GLY A 1 127 ? -13.591 -2.986 25.914 1.00 88.88 127 GLY A C 1
ATOM 1032 O O . GLY A 1 127 ? -14.383 -3.547 26.664 1.00 88.88 127 GLY A O 1
ATOM 1033 N N . GLU A 1 128 ? -13.205 -1.716 26.070 1.00 87.94 128 GLU A N 1
ATOM 1034 C CA . GLU A 1 128 ? -13.581 -0.871 27.219 1.00 87.94 128 GLU A CA 1
ATOM 1035 C C . GLU A 1 128 ? -15.107 -0.806 27.426 1.00 87.94 128 GLU A C 1
ATOM 1037 O O . GLU A 1 128 ? -15.607 -0.931 28.545 1.00 87.94 128 GLU A O 1
ATOM 1042 N N . LEU A 1 129 ? -15.873 -0.639 26.341 1.00 86.81 129 LEU A N 1
ATOM 1043 C CA . LEU A 1 129 ? -17.337 -0.598 26.407 1.00 86.81 129 LEU A CA 1
ATOM 1044 C C . LEU A 1 129 ? -17.951 -1.946 26.810 1.00 86.81 129 LEU A C 1
ATOM 1046 O O . LEU A 1 129 ? -18.948 -1.961 27.530 1.00 86.81 129 LEU A O 1
ATOM 1050 N N . ASN A 1 130 ? -17.386 -3.068 26.351 1.00 87.50 130 ASN A N 1
ATOM 1051 C CA . ASN A 1 130 ? -17.869 -4.396 26.740 1.00 87.50 130 ASN A CA 1
ATOM 1052 C C . ASN A 1 130 ? -17.534 -4.711 28.202 1.00 87.50 130 ASN A C 1
ATOM 1054 O O . ASN A 1 130 ? -18.382 -5.252 28.900 1.00 87.50 130 ASN A O 1
ATOM 1058 N N . GLU A 1 131 ? -16.335 -4.358 28.672 1.00 86.25 131 GLU A N 1
ATOM 1059 C CA . GLU A 1 131 ? -15.951 -4.519 30.080 1.00 86.25 131 GLU A CA 1
ATOM 1060 C C . GLU A 1 131 ? -16.905 -3.753 30.990 1.00 86.25 131 GLU A C 1
ATOM 1062 O O . GLU A 1 131 ? -17.462 -4.330 31.918 1.00 86.25 131 GLU A O 1
ATOM 1067 N N . ARG A 1 132 ? -17.187 -2.485 30.673 1.00 78.75 132 ARG A N 1
ATOM 1068 C CA . ARG A 1 132 ? -18.157 -1.697 31.441 1.00 78.75 132 ARG A CA 1
ATOM 1069 C C . ARG A 1 132 ? -19.561 -2.271 31.400 1.00 78.75 132 ARG A C 1
ATOM 1071 O O . ARG A 1 132 ? -20.216 -2.277 32.430 1.00 78.75 132 ARG A O 1
ATOM 1078 N N . LYS A 1 133 ? -20.010 -2.772 30.247 1.00 82.06 133 LYS A N 1
ATOM 1079 C CA . LYS A 1 133 ? -21.308 -3.447 30.154 1.00 82.06 133 LYS A CA 1
ATOM 1080 C C . LYS A 1 133 ? -21.382 -4.675 31.069 1.00 82.06 133 LYS A C 1
ATOM 1082 O O . LYS A 1 133 ? -22.444 -4.934 31.603 1.00 82.06 133 LYS A O 1
ATOM 1087 N N . ASN A 1 134 ? -20.289 -5.419 31.229 1.00 81.75 134 ASN A N 1
ATOM 1088 C CA . ASN A 1 134 ? -20.249 -6.608 32.084 1.00 81.75 134 ASN A CA 1
ATOM 1089 C C . ASN A 1 134 ? -20.135 -6.280 33.585 1.00 81.75 134 ASN A C 1
ATOM 1091 O O . ASN A 1 134 ? -20.362 -7.161 34.408 1.00 81.75 134 ASN A O 1
ATOM 1095 N N . LEU A 1 135 ? -19.714 -5.059 33.930 1.00 78.69 135 LEU A N 1
ATOM 1096 C CA . LEU A 1 135 ? -19.617 -4.564 35.309 1.00 78.69 135 LEU A CA 1
ATOM 1097 C C . LEU A 1 135 ? -20.912 -3.890 35.800 1.00 78.69 135 LEU A C 1
ATOM 1099 O O . LEU A 1 135 ? -21.003 -3.589 36.989 1.00 78.69 135 LEU A O 1
ATOM 1103 N N . MET A 1 136 ? -21.860 -3.620 34.896 1.00 68.12 136 MET A N 1
ATOM 1104 C CA . MET A 1 136 ? -23.220 -3.150 35.197 1.00 68.12 136 MET A CA 1
ATOM 1105 C C . MET A 1 136 ? -24.161 -4.343 35.339 1.00 68.12 136 MET A C 1
ATOM 1107 O O . MET A 1 136 ? -25.017 -4.285 36.246 1.00 68.12 136 MET A O 1
#

Secondary structure (DSSP, 8-state):
--HHHHHHHHHHHHHHHHHHTGGG-HHHHHHHHHHHHHHHHHHHHHHHHHHHHHHHHHHHHHHHHHHHHHHHHHHHT-SSHHHHHHHHHHHHHHHHHHHHHHHHHHHHHHHHHHHHHHHHHHHHHHHHHHHHHHH-

Sequence (136 aa):
MNRMKRWSMSVTSWVDGVLAQVENHEAAVSAAIGRVRQSTARARVQLKRVERDQQTLRESLAQEERAVEVWRRRAMAAEDEAVALECMRRLKSSERRLQQLRQRLAEHERSHKELSQGIQMLNARLGELNERKNLM

Foldseek 3Di:
DDPLVVVLVVLVVVLVVCVVVVPDDLPSLVVNLVVLVVVLVVLVVVLVVLVVVLVVLVVLLVVLVVLLVVLVVQLVPDPDPVSNVVSVVSNVVSVVVNVVSVVVSVVSVVVNVSSVVSSVSSVVSSVVSVVVSVVD

pLDDT: mean 88.45, std 11.8, range [45.5, 98.06]